Protein AF-C1BC21-F1 (afdb_monomer_lite)

Foldseek 3Di:
DDDPDDDDPVVVVVLVVCCVPVVDDSVVVVVVVVVVVCVVVVQADADPVRHGDDD

Sequence (55 aa):
MQLNTRVLASTEARLNWLVKNRNFSVTSVVDVALQELFDRHHVPPADIEGRIVEQ

Radius of gyration: 13.68 Å; chains: 1; bounding box: 27×30×33 Å

Organism: Rhodococcus opacus (strain B4) (NCBI:txid632772)

pLDDT: mean 87.59, std 12.56, range [41.66, 97.69]

Structure (mmCIF, N/CA/C/O backbone):
data_AF-C1BC21-F1
#
_entry.id   AF-C1BC21-F1
#
loop_
_atom_site.group_PDB
_atom_site.id
_atom_site.type_symbol
_atom_site.label_atom_id
_atom_site.label_alt_id
_atom_site.label_comp_id
_atom_site.label_asym_id
_atom_site.label_entity_id
_atom_site.label_seq_id
_atom_site.pdbx_PDB_ins_code
_atom_site.Cartn_x
_atom_site.Cartn_y
_atom_site.Cartn_z
_atom_site.occupancy
_atom_site.B_iso_or_equiv
_atom_site.auth_seq_id
_atom_site.auth_comp_id
_atom_site.auth_asym_id
_atom_site.auth_atom_id
_atom_site.pdbx_PDB_model_num
ATOM 1 N N . MET A 1 1 ? 9.849 -9.296 6.045 1.00 41.66 1 MET A N 1
ATOM 2 C CA . MET A 1 1 ? 10.741 -8.117 6.123 1.00 41.66 1 MET A CA 1
ATOM 3 C C . MET A 1 1 ? 9.875 -6.866 6.093 1.00 41.66 1 MET A C 1
ATOM 5 O O . MET A 1 1 ? 8.833 -6.902 5.453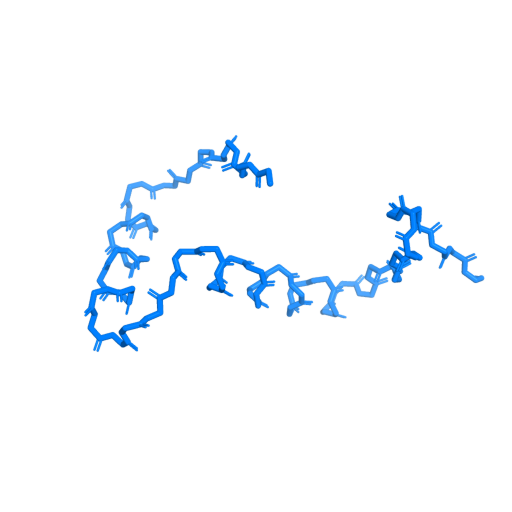 1.00 41.66 1 MET A O 1
ATOM 9 N N . GLN A 1 2 ? 10.226 -5.821 6.843 1.00 42.34 2 GLN A N 1
ATOM 10 C CA . GLN A 1 2 ? 9.389 -4.628 7.016 1.00 42.34 2 GLN A CA 1
ATOM 11 C C . GLN A 1 2 ? 9.726 -3.582 5.947 1.00 42.34 2 GLN A C 1
ATOM 13 O O . GLN A 1 2 ? 10.889 -3.211 5.795 1.00 42.34 2 GLN A O 1
ATOM 18 N N . 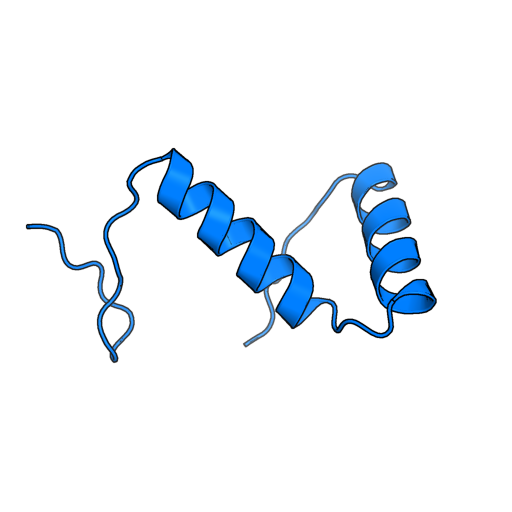LEU A 1 3 ? 8.716 -3.111 5.211 1.00 50.16 3 LEU A N 1
ATOM 19 C CA . LEU A 1 3 ? 8.857 -1.985 4.289 1.00 50.16 3 LEU A CA 1
ATOM 20 C C . LEU A 1 3 ? 9.054 -0.707 5.128 1.00 50.16 3 LEU A C 1
ATOM 22 O O . LEU A 1 3 ? 8.102 -0.164 5.687 1.00 50.16 3 LEU A O 1
ATOM 26 N N . ASN A 1 4 ? 10.299 -0.251 5.279 1.00 60.69 4 ASN A N 1
ATOM 27 C CA . ASN A 1 4 ? 10.619 1.025 5.926 1.00 60.69 4 ASN A CA 1
ATOM 28 C C . ASN A 1 4 ? 10.376 2.173 4.936 1.00 60.69 4 ASN A C 1
ATOM 30 O O . ASN A 1 4 ? 11.311 2.727 4.362 1.00 60.69 4 ASN A O 1
ATOM 34 N N . THR A 1 5 ? 9.107 2.511 4.714 1.00 68.62 5 THR A N 1
ATOM 35 C CA . THR A 1 5 ? 8.698 3.526 3.733 1.00 68.62 5 THR A CA 1
ATOM 36 C C . THR A 1 5 ? 8.097 4.743 4.428 1.00 68.62 5 THR A C 1
ATOM 38 O O . THR A 1 5 ? 7.278 4.613 5.334 1.00 68.62 5 THR A O 1
ATOM 41 N N . ARG A 1 6 ? 8.491 5.947 3.992 1.00 82.19 6 ARG A N 1
ATOM 42 C CA . ARG A 1 6 ? 7.862 7.207 4.417 1.00 82.19 6 ARG A CA 1
ATOM 43 C C . 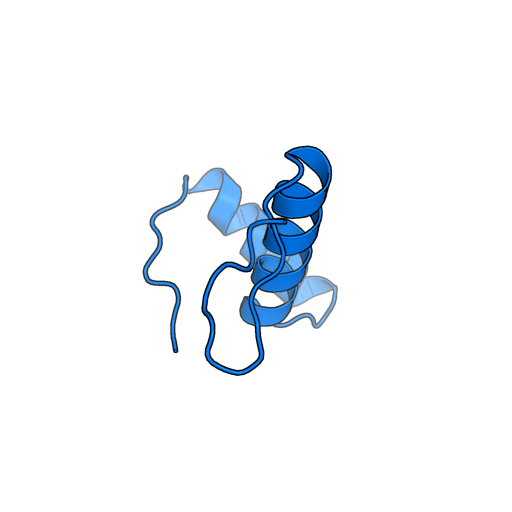ARG A 1 6 ? 6.715 7.552 3.472 1.00 82.19 6 ARG A C 1
ATOM 45 O O . ARG A 1 6 ? 6.910 7.586 2.262 1.00 82.19 6 ARG A O 1
ATOM 52 N N . VAL A 1 7 ? 5.546 7.849 4.031 1.00 86.00 7 VAL A N 1
ATOM 53 C CA . VAL A 1 7 ? 4.361 8.323 3.300 1.00 86.00 7 VAL A CA 1
ATOM 54 C C . VAL A 1 7 ? 3.874 9.645 3.890 1.00 86.00 7 VAL A C 1
ATOM 56 O O . VAL A 1 7 ? 4.276 10.032 4.986 1.00 86.00 7 VAL A O 1
ATOM 59 N N . LEU A 1 8 ? 3.007 10.358 3.169 1.00 93.19 8 LEU A N 1
ATOM 60 C CA . LEU A 1 8 ? 2.358 11.557 3.702 1.00 93.19 8 LEU A CA 1
ATOM 61 C C . LEU A 1 8 ? 1.478 11.202 4.911 1.00 93.19 8 LEU A C 1
ATOM 63 O O . LEU A 1 8 ? 0.786 10.181 4.889 1.00 93.19 8 LEU A O 1
ATOM 67 N N . ALA A 1 9 ? 1.405 12.092 5.906 1.00 90.44 9 ALA A N 1
ATOM 68 C CA . ALA A 1 9 ? 0.591 11.892 7.112 1.00 90.44 9 ALA A CA 1
ATOM 69 C C . ALA A 1 9 ? -0.897 11.624 6.799 1.00 90.44 9 ALA A C 1
ATOM 71 O O . ALA A 1 9 ? -1.552 10.819 7.456 1.00 90.44 9 ALA A O 1
ATOM 72 N N . SER A 1 10 ? -1.433 12.247 5.744 1.00 93.19 10 SER A N 1
ATOM 73 C CA . SER A 1 10 ? -2.801 12.001 5.270 1.00 93.19 10 SER A CA 1
ATOM 74 C C . SER A 1 10 ? -3.001 10.581 4.728 1.00 93.19 10 SER A C 1
ATOM 76 O O . SER A 1 10 ? -4.071 9.996 4.893 1.00 93.19 10 SER A O 1
ATOM 78 N N . THR A 1 11 ? -1.974 10.009 4.098 1.00 93.56 11 THR A N 1
ATOM 79 C CA . THR A 1 11 ? -1.999 8.633 3.584 1.00 93.56 11 THR A CA 1
ATOM 80 C C . THR A 1 11 ? -1.911 7.641 4.735 1.00 93.56 11 THR A C 1
ATOM 82 O O . THR A 1 11 ? -2.707 6.707 4.793 1.00 93.56 11 THR A O 1
ATOM 85 N N . GLU A 1 12 ? -1.025 7.894 5.699 1.00 91.75 12 GLU A N 1
ATOM 86 C CA . GLU A 1 12 ? -0.916 7.098 6.922 1.00 91.75 12 GLU A CA 1
ATOM 87 C C . GLU A 1 12 ? -2.234 7.082 7.712 1.00 91.75 12 GLU A C 1
ATOM 89 O O . GLU A 1 12 ? -2.713 6.018 8.104 1.00 91.75 12 GLU A O 1
ATOM 94 N N . ALA A 1 13 ? -2.883 8.239 7.885 1.00 94.44 13 ALA A N 1
ATOM 95 C CA . ALA A 1 13 ? -4.167 8.331 8.577 1.00 94.44 13 ALA A CA 1
ATOM 96 C C . ALA A 1 13 ? -5.258 7.473 7.907 1.00 94.44 13 ALA A C 1
ATOM 98 O O . ALA A 1 13 ? -5.996 6.755 8.587 1.00 94.44 13 ALA A O 1
ATOM 99 N N . ARG A 1 14 ? -5.338 7.501 6.569 1.00 94.62 14 ARG A N 1
ATOM 100 C CA . ARG A 1 14 ? -6.297 6.692 5.799 1.00 94.62 14 ARG A CA 1
ATOM 101 C C . ARG A 1 14 ? -5.983 5.198 5.872 1.00 94.62 14 ARG A C 1
ATOM 103 O O . ARG A 1 14 ? -6.907 4.401 6.027 1.00 94.62 14 ARG A O 1
ATOM 110 N N . LEU A 1 15 ? -4.704 4.825 5.806 1.00 92.00 15 LEU A N 1
ATOM 111 C CA . LEU A 1 15 ? -4.257 3.439 5.954 1.00 92.00 15 LEU A CA 1
ATOM 112 C C . LEU A 1 15 ? -4.615 2.890 7.340 1.00 92.00 15 LEU A C 1
ATOM 114 O O . LEU A 1 15 ? -5.228 1.829 7.447 1.00 92.00 15 LEU A O 1
ATOM 118 N N . ASN A 1 16 ? -4.315 3.651 8.393 1.00 91.69 16 ASN A N 1
ATOM 119 C CA . ASN A 1 16 ? -4.647 3.290 9.768 1.00 91.69 16 ASN A CA 1
ATOM 120 C C . ASN A 1 16 ? -6.157 3.127 9.969 1.00 91.69 16 ASN A C 1
ATOM 122 O O . ASN A 1 16 ? -6.589 2.201 10.657 1.00 91.69 16 ASN A O 1
ATOM 126 N N . TRP A 1 17 ? -6.973 3.994 9.359 1.00 94.06 17 TRP A N 1
ATOM 127 C CA . TRP A 1 17 ? -8.427 3.840 9.387 1.00 94.06 17 TRP A CA 1
ATOM 128 C C . TRP A 1 17 ? -8.867 2.542 8.696 1.00 94.06 17 TRP A C 1
ATOM 130 O O . TRP A 1 17 ? -9.639 1.782 9.277 1.00 94.06 17 TRP A O 1
ATOM 140 N N . LEU A 1 18 ? -8.355 2.249 7.498 1.00 92.44 18 LEU A N 1
ATOM 141 C CA . LEU A 1 18 ? -8.721 1.049 6.739 1.00 92.44 18 LEU A CA 1
ATOM 142 C C . LEU A 1 18 ? -8.396 -0.240 7.508 1.00 92.44 18 LEU A C 1
ATOM 144 O O . LEU A 1 18 ? -9.266 -1.093 7.674 1.00 92.44 18 LEU A O 1
ATOM 148 N N . VAL A 1 19 ? -7.166 -0.346 8.010 1.00 92.00 19 VAL A N 1
ATOM 149 C CA . VAL A 1 19 ? -6.659 -1.493 8.782 1.00 92.00 19 VAL A CA 1
ATOM 150 C C . VAL A 1 19 ? -7.535 -1.748 10.008 1.00 92.00 19 VAL A C 1
ATOM 152 O O . VAL A 1 19 ? -7.995 -2.869 10.215 1.00 9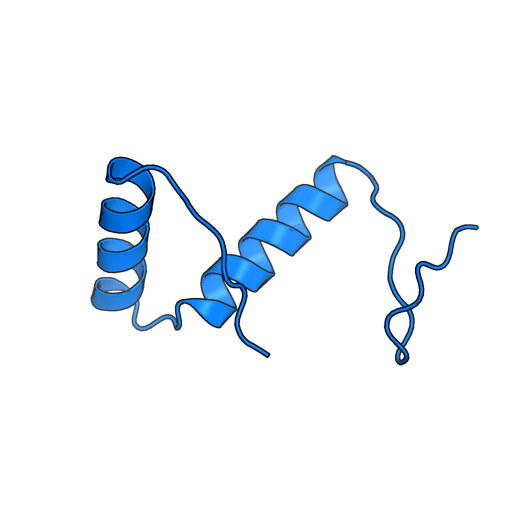2.00 19 VAL A O 1
ATOM 155 N N . LYS A 1 20 ? -7.859 -0.693 10.769 1.00 92.19 20 LYS A N 1
ATOM 156 C CA . LYS A 1 20 ? -8.704 -0.797 11.967 1.00 92.19 20 LYS A CA 1
ATOM 157 C C . LYS A 1 20 ? -10.146 -1.201 11.657 1.00 92.19 20 LYS A C 1
ATOM 159 O O . LYS A 1 20 ? -10.713 -2.008 12.381 1.00 92.19 20 LYS A O 1
ATOM 164 N N . ASN A 1 21 ? -10.751 -0.640 10.608 1.00 93.62 21 ASN A N 1
ATOM 165 C CA . ASN A 1 21 ? -12.187 -0.811 10.347 1.00 93.62 21 ASN A CA 1
ATOM 166 C C . ASN A 1 21 ? -12.524 -2.054 9.514 1.00 93.62 21 ASN A C 1
ATOM 168 O O . ASN A 1 21 ? -13.666 -2.506 9.526 1.00 93.62 21 ASN A O 1
ATOM 172 N N . ARG A 1 22 ? -11.563 -2.597 8.761 1.00 88.31 22 ARG A N 1
ATOM 173 C CA . ARG A 1 22 ? -11.772 -3.770 7.894 1.00 88.31 22 A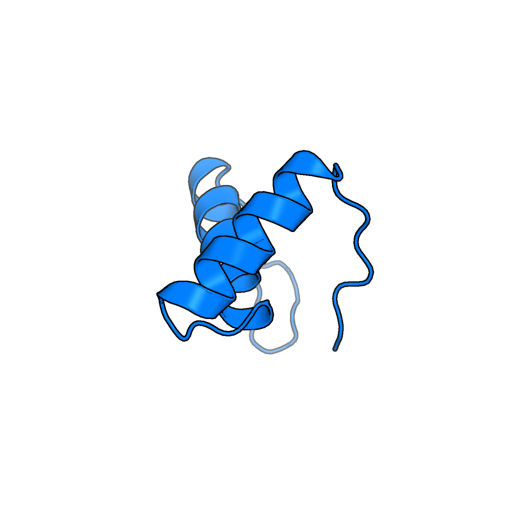RG A CA 1
ATOM 174 C C . ARG A 1 22 ? -11.016 -5.015 8.351 1.00 88.31 22 ARG A C 1
ATOM 176 O O . ARG A 1 22 ? -11.086 -6.032 7.673 1.00 88.31 22 ARG A O 1
ATOM 183 N N . ASN A 1 23 ? -10.332 -4.944 9.496 1.00 84.44 23 ASN A N 1
ATOM 184 C CA . ASN A 1 23 ? -9.531 -6.033 10.059 1.00 84.44 23 ASN A CA 1
ATOM 185 C C . ASN A 1 23 ? -8.453 -6.562 9.089 1.00 84.44 23 ASN A C 1
ATOM 187 O O . ASN A 1 23 ? -8.120 -7.746 9.089 1.00 84.44 23 ASN A O 1
ATOM 191 N N . PHE A 1 24 ? -7.920 -5.680 8.240 1.00 87.81 24 PHE A N 1
ATOM 192 C CA . PHE A 1 24 ? -6.770 -5.989 7.393 1.00 87.81 24 PHE A CA 1
ATOM 193 C C . PHE A 1 24 ? -5.470 -5.782 8.166 1.00 87.81 24 PHE A C 1
ATOM 195 O O . PHE A 1 24 ? -5.420 -4.972 9.086 1.00 87.81 24 PHE A O 1
ATOM 202 N N . SER A 1 25 ? -4.392 -6.449 7.751 1.00 90.25 25 SER A N 1
ATOM 203 C CA . SER A 1 25 ? -3.043 -6.078 8.188 1.00 90.25 25 SER A CA 1
ATOM 204 C C . SER A 1 25 ? -2.473 -4.983 7.280 1.00 90.25 25 SER A C 1
ATOM 206 O O . SER A 1 25 ? -2.780 -4.946 6.087 1.00 90.25 25 SER A O 1
ATOM 208 N N . VAL A 1 26 ? -1.613 -4.109 7.820 1.00 87.62 26 VAL A N 1
ATOM 209 C CA . VAL A 1 26 ? -0.885 -3.107 7.014 1.00 87.62 26 VAL A CA 1
ATOM 210 C C . VAL A 1 26 ? -0.130 -3.789 5.872 1.00 87.62 26 VAL A C 1
ATOM 212 O O . VAL A 1 26 ? -0.213 -3.339 4.734 1.00 87.62 26 VAL A O 1
ATOM 215 N N . THR A 1 27 ? 0.544 -4.905 6.162 1.00 88.31 27 THR A N 1
ATOM 216 C CA . THR A 1 27 ? 1.305 -5.683 5.177 1.00 88.31 27 THR A CA 1
ATOM 217 C C . THR A 1 27 ? 0.426 -6.158 4.025 1.00 88.31 27 THR A C 1
ATOM 219 O O . THR A 1 27 ? 0.810 -5.986 2.878 1.00 88.31 27 THR A O 1
ATOM 222 N N . SER A 1 28 ? -0.768 -6.688 4.310 1.00 89.94 28 SER A N 1
ATOM 223 C CA . SER A 1 28 ? -1.699 -7.157 3.275 1.00 89.94 28 SER A CA 1
ATOM 224 C C . SER A 1 28 ? -2.202 -6.017 2.391 1.00 89.94 28 SER A C 1
ATOM 226 O O . SER A 1 28 ? -2.291 -6.177 1.181 1.00 89.94 28 SER A O 1
ATOM 228 N N . VAL A 1 29 ? -2.519 -4.860 2.982 1.00 91.19 29 VAL A N 1
ATOM 229 C CA . VAL A 1 29 ? -2.962 -3.689 2.208 1.00 91.19 29 VAL A CA 1
ATOM 230 C C . VAL A 1 29 ? -1.844 -3.187 1.299 1.00 91.19 29 VAL A C 1
ATOM 232 O O . VAL A 1 29 ? -2.093 -2.892 0.134 1.00 91.19 29 VAL A O 1
ATOM 235 N N . VAL A 1 30 ? -0.624 -3.081 1.831 1.00 89.69 30 VAL A N 1
ATOM 236 C CA . VAL A 1 30 ? 0.542 -2.618 1.070 1.00 89.69 30 VAL A CA 1
ATOM 237 C C . VAL A 1 30 ? 0.875 -3.589 -0.057 1.00 89.69 30 VAL A C 1
ATOM 239 O O . VAL A 1 30 ? 1.111 -3.133 -1.168 1.00 89.69 30 VAL A O 1
ATOM 242 N N . ASP A 1 31 ? 0.844 -4.895 0.205 1.00 92.06 31 ASP A N 1
ATOM 243 C CA . ASP A 1 31 ? 1.109 -5.921 -0.803 1.00 92.06 31 ASP A CA 1
ATOM 244 C C . ASP A 1 31 ? 0.116 -5.822 -1.969 1.00 92.06 31 ASP A C 1
ATOM 246 O O . ASP A 1 31 ? 0.530 -5.591 -3.099 1.00 92.06 31 ASP A O 1
ATOM 250 N N . VAL A 1 32 ? -1.194 -5.839 -1.693 1.00 94.12 32 VAL A N 1
ATOM 251 C CA . VAL A 1 32 ? -2.230 -5.710 -2.735 1.00 94.12 32 VAL A CA 1
ATOM 252 C C . VAL A 1 32 ? -2.092 -4.402 -3.517 1.00 94.12 32 VAL A C 1
ATOM 254 O O . VAL A 1 32 ? -2.150 -4.408 -4.743 1.00 94.12 32 VAL A O 1
ATOM 257 N N . ALA A 1 33 ? -1.883 -3.276 -2.830 1.00 93.25 33 ALA A N 1
ATOM 258 C CA . ALA A 1 33 ? -1.745 -1.983 -3.494 1.00 93.25 33 ALA A CA 1
ATOM 259 C C . ALA A 1 33 ? -0.503 -1.913 -4.398 1.00 93.25 33 ALA A C 1
ATOM 261 O O . ALA A 1 33 ? -0.554 -1.284 -5.455 1.00 93.25 33 ALA A O 1
ATOM 262 N N . LEU A 1 34 ? 0.605 -2.540 -3.989 1.00 93.44 34 LEU A N 1
ATOM 263 C CA . LEU A 1 34 ? 1.812 -2.624 -4.804 1.00 93.44 34 LEU A CA 1
ATOM 264 C C . LEU A 1 34 ? 1.608 -3.552 -6.001 1.00 93.44 34 LEU A C 1
ATOM 266 O O . LEU A 1 34 ? 1.952 -3.140 -7.101 1.00 93.44 34 LEU A O 1
ATOM 270 N N . GLN A 1 35 ? 0.987 -4.723 -5.823 1.00 94.38 35 GLN A N 1
ATOM 271 C CA . GLN A 1 35 ? 0.656 -5.627 -6.933 1.00 94.38 35 GLN A CA 1
ATOM 272 C C . GLN A 1 35 ? -0.217 -4.923 -7.981 1.00 94.38 35 GLN A C 1
ATOM 274 O O . GLN A 1 35 ? 0.143 -4.879 -9.152 1.00 94.38 35 GLN A O 1
ATOM 279 N N . GLU A 1 36 ? -1.296 -4.250 -7.562 1.00 96.19 36 GLU A N 1
ATOM 280 C CA . GLU A 1 36 ? -2.139 -3.495 -8.497 1.00 96.19 36 GLU A CA 1
ATOM 281 C C . GLU A 1 36 ? -1.374 -2.384 -9.228 1.00 96.19 36 GLU A C 1
ATOM 283 O O . GLU A 1 36 ? -1.662 -2.082 -10.388 1.00 96.19 36 GLU A O 1
ATOM 288 N N . LEU A 1 37 ? -0.435 -1.718 -8.551 1.00 96.06 37 LEU A N 1
ATOM 289 C CA . LEU A 1 37 ? 0.383 -0.681 -9.170 1.00 96.06 37 LEU A CA 1
ATOM 290 C C . LEU A 1 37 ? 1.366 -1.285 -10.181 1.00 96.06 37 LEU A C 1
ATOM 292 O O . LEU A 1 37 ? 1.515 -0.747 -11.277 1.00 96.06 37 LEU A O 1
ATOM 296 N N . PHE A 1 38 ? 2.010 -2.395 -9.829 1.00 95.75 38 PHE A N 1
ATOM 297 C CA . PHE A 1 38 ? 2.921 -3.138 -10.694 1.00 95.75 38 PHE A CA 1
ATOM 298 C C . PHE A 1 38 ? 2.217 -3.612 -11.964 1.00 95.75 38 PHE A C 1
ATOM 300 O O . PHE A 1 38 ? 2.706 -3.327 -13.058 1.00 95.75 38 PHE A O 1
ATOM 307 N N . ASP A 1 39 ? 1.027 -4.197 -11.829 1.00 95.38 39 ASP A N 1
ATOM 308 C CA . ASP A 1 39 ? 0.205 -4.648 -12.952 1.00 95.38 39 ASP A CA 1
ATOM 309 C C . ASP A 1 39 ? -0.146 -3.493 -13.900 1.00 95.38 39 ASP A C 1
ATOM 311 O O . ASP A 1 39 ? 0.022 -3.599 -15.115 1.00 95.38 39 ASP A O 1
ATOM 315 N N . ARG A 1 40 ? -0.565 -2.338 -13.359 1.00 97.69 40 ARG A N 1
ATOM 316 C CA . ARG A 1 40 ? -0.886 -1.141 -14.168 1.00 97.69 40 ARG A CA 1
ATOM 317 C C . ARG A 1 40 ? 0.310 -0.607 -14.955 1.00 97.69 40 ARG A C 1
ATOM 319 O O . ARG A 1 40 ? 0.119 0.042 -15.983 1.00 97.69 40 ARG A O 1
ATOM 326 N N . HIS A 1 41 ? 1.522 -0.843 -14.463 1.00 96.69 41 HIS A N 1
ATOM 327 C CA . HIS A 1 41 ? 2.763 -0.399 -15.088 1.00 96.69 41 HIS A CA 1
ATOM 328 C C . HIS A 1 41 ? 3.501 -1.514 -15.837 1.00 96.69 41 HIS A C 1
ATOM 330 O O . HIS A 1 41 ? 4.589 -1.253 -16.345 1.00 96.69 41 HIS A O 1
ATOM 336 N N . HIS A 1 42 ? 2.908 -2.707 -15.960 1.00 94.56 42 HIS A N 1
ATOM 337 C CA . HIS A 1 42 ? 3.526 -3.881 -16.583 1.00 94.56 42 HIS A CA 1
ATOM 338 C C . HIS A 1 42 ? 4.913 -4.194 -15.999 1.00 94.56 42 HIS A C 1
ATOM 340 O O . HIS A 1 42 ? 5.841 -4.544 -16.729 1.00 94.56 42 HIS A O 1
ATOM 346 N N . VAL A 1 43 ? 5.073 -4.030 -14.680 1.00 94.81 43 VAL A N 1
ATOM 347 C CA . VAL A 1 43 ? 6.306 -4.433 -13.996 1.00 94.81 43 VAL A CA 1
ATOM 348 C C . VAL A 1 43 ? 6.430 -5.957 -14.121 1.00 94.81 43 VAL A C 1
ATOM 350 O O . VAL A 1 43 ? 5.478 -6.657 -13.771 1.00 94.81 43 VAL A O 1
ATOM 353 N N . PRO A 1 44 ? 7.557 -6.493 -14.624 1.00 94.81 44 PRO A N 1
ATOM 354 C CA . PRO A 1 44 ? 7.695 -7.928 -14.833 1.00 94.81 44 PRO A CA 1
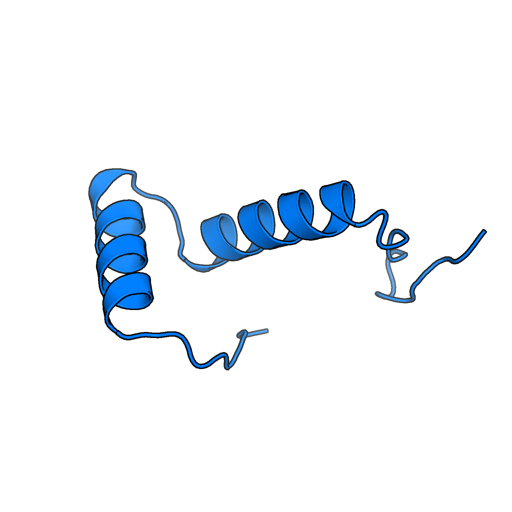ATOM 355 C C . PRO A 1 44 ? 7.613 -8.707 -13.510 1.00 94.81 44 PRO A C 1
ATOM 357 O O . PRO A 1 44 ? 8.027 -8.191 -12.464 1.00 94.81 44 PRO A O 1
ATOM 360 N N . PRO A 1 45 ? 7.101 -9.950 -13.534 1.00 92.56 45 PRO A N 1
ATOM 361 C CA . PRO A 1 45 ? 6.973 -10.755 -12.329 1.00 92.56 45 PRO A CA 1
ATOM 362 C C . PRO A 1 45 ? 8.350 -11.108 -11.757 1.00 92.56 45 PRO A C 1
ATOM 364 O O . PRO A 1 45 ? 9.339 -11.231 -12.485 1.00 92.56 45 PRO A O 1
ATOM 367 N N . ALA A 1 46 ? 8.400 -11.315 -10.443 1.00 92.50 46 ALA A N 1
ATOM 368 C CA . ALA A 1 46 ? 9.570 -11.871 -9.778 1.00 92.50 46 ALA A CA 1
ATOM 369 C C . ALA A 1 46 ? 9.448 -13.399 -9.653 1.00 92.50 46 ALA A C 1
ATOM 371 O O . ALA A 1 46 ? 8.355 -13.919 -9.417 1.00 92.50 46 ALA A O 1
ATOM 372 N N . ASP A 1 47 ? 10.559 -14.121 -9.793 1.00 91.19 47 ASP A N 1
ATOM 373 C CA . ASP A 1 47 ? 10.616 -15.556 -9.505 1.00 91.19 47 ASP A CA 1
ATOM 374 C C . ASP A 1 47 ? 10.581 -15.852 -7.992 1.00 91.19 47 ASP A C 1
ATOM 376 O O . ASP A 1 47 ? 10.522 -14.954 -7.147 1.00 91.19 47 ASP A O 1
ATOM 380 N N . ILE A 1 48 ? 10.628 -17.139 -7.630 1.00 88.81 48 ILE A N 1
ATOM 381 C CA . ILE A 1 48 ? 10.615 -17.583 -6.226 1.00 88.81 48 ILE A CA 1
ATOM 382 C C . ILE A 1 48 ? 11.820 -17.084 -5.413 1.00 88.81 48 ILE A C 1
ATOM 384 O O . ILE A 1 48 ? 11.767 -17.088 -4.184 1.00 88.81 48 ILE A O 1
ATOM 388 N N . GLU A 1 49 ? 12.902 -16.673 -6.080 1.00 91.88 49 GLU A N 1
ATOM 389 C CA . GLU A 1 49 ? 14.093 -16.099 -5.455 1.00 91.88 49 GLU A CA 1
ATOM 390 C C . GLU A 1 49 ? 14.035 -14.562 -5.398 1.00 91.88 49 GLU A C 1
ATOM 392 O O . GLU A 1 49 ? 14.949 -13.928 -4.867 1.00 91.88 49 GLU A O 1
ATOM 397 N N . GLY A 1 50 ? 12.960 -13.954 -5.909 1.00 87.38 50 GLY A N 1
ATOM 398 C CA . GLY A 1 50 ? 12.757 -12.510 -5.937 1.00 87.38 50 GLY A CA 1
ATOM 399 C C . GLY A 1 50 ? 13.483 -11.802 -7.081 1.00 87.38 50 GLY A C 1
ATOM 400 O O . GLY A 1 50 ? 13.665 -10.585 -7.015 1.00 87.38 50 GLY A O 1
ATOM 401 N N . ARG A 1 51 ? 13.922 -12.525 -8.118 1.00 91.81 51 ARG A N 1
ATOM 402 C CA . ARG A 1 51 ? 14.574 -11.933 -9.294 1.00 91.81 51 ARG A CA 1
ATOM 403 C C . ARG A 1 51 ? 13.524 -11.548 -10.324 1.00 91.81 51 ARG A C 1
ATOM 405 O O . ARG A 1 51 ? 12.643 -12.347 -10.625 1.00 91.81 51 ARG A O 1
ATOM 412 N N . ILE A 1 52 ? 13.634 -10.342 -10.878 1.00 93.62 52 ILE A N 1
ATOM 413 C CA . ILE A 1 52 ? 12.759 -9.894 -11.967 1.00 93.62 52 ILE A CA 1
ATOM 414 C C . ILE A 1 52 ? 13.020 -10.762 -13.198 1.00 93.62 52 ILE A C 1
ATOM 416 O O . ILE A 1 52 ? 14.163 -10.891 -13.638 1.00 93.62 52 ILE A O 1
ATOM 420 N N . VAL A 1 53 ? 11.957 -11.353 -13.740 1.00 87.56 53 VAL A N 1
ATOM 421 C CA . VAL A 1 53 ? 12.003 -12.154 -14.963 1.00 87.56 53 VAL A CA 1
ATOM 422 C C . VAL A 1 53 ? 11.490 -11.290 -16.108 1.00 87.56 53 VAL A C 1
ATOM 424 O O . VAL A 1 53 ? 10.294 -11.242 -16.390 1.00 87.56 53 VAL A O 1
ATOM 427 N N . GLU A 1 54 ? 12.410 -10.570 -16.744 1.00 78.38 54 GLU A N 1
ATOM 428 C CA . GLU A 1 54 ? 12.145 -9.867 -18.001 1.00 78.38 54 GLU A CA 1
ATOM 429 C C . GLU A 1 54 ? 12.100 -10.908 -19.131 1.00 78.38 54 GLU A C 1
ATOM 431 O O . GLU A 1 54 ? 13.053 -11.673 -19.301 1.00 78.38 54 GLU A O 1
ATOM 436 N N . GLN A 1 55 ? 10.974 -10.993 -19.847 1.00 63.94 55 GLN A N 1
ATOM 437 C CA . GLN A 1 55 ? 10.830 -11.832 -21.046 1.00 63.94 55 GLN A CA 1
ATOM 438 C C . GLN A 1 55 ? 11.233 -11.072 -22.305 1.00 63.94 55 GLN A C 1
ATOM 440 O O . GLN A 1 55 ? 10.886 -9.873 -22.399 1.00 63.94 55 GLN A O 1
#

Secondary structure (DSSP, 8-state):
--------HHHHHHHHHHHHHHT--HHHHHHHHHHHHHHHTTPPPB-TTS-B---